Protein AF-A0A970GRN5-F1 (afdb_monomer_lite)

Sequence (126 aa):
MLRKGIKEYIEKIQNPRFKSLFNNYLAYNENSIIKNFLDLKTDNLNGNLDYIDENLVSEINRAFSNTHPLKISVEEIVAELNGTYPVTELDLLAQDIKERVMEIIERKIREMEKINYNDIIINLVN

Secondary structure (DSSP, 8-state):
-HHHHHHHHHHHHTSHHHHHHHHHHHHH-TT-THHHHHT--GGGHHHHGGG--HHHHHHHHHHHHT-EEEEEEHHHHHHH------GGGHHHHHHHHHHHHHHHHHHHHTTSTT--GGGEEEEEE-

Structure (mmCIF, N/CA/C/O backbone):
data_AF-A0A970GRN5-F1
#
_entry.id   AF-A0A970GRN5-F1
#
loop_
_atom_site.group_PDB
_atom_site.id
_atom_site.type_symbol
_atom_site.label_atom_id
_atom_site.label_alt_id
_atom_site.label_comp_id
_atom_site.label_asym_id
_atom_site.label_entity_id
_atom_site.label_seq_id
_atom_site.pdbx_PDB_ins_code
_atom_site.Cartn_x
_atom_site.Cartn_y
_atom_site.Cartn_z
_atom_site.occupancy
_atom_site.B_iso_or_equiv
_atom_site.auth_seq_id
_atom_site.auth_comp_id
_atom_site.auth_asym_id
_atom_site.auth_atom_id
_atom_site.pdbx_PDB_model_num
ATOM 1 N N . MET A 1 1 ? -18.205 -12.603 25.471 1.00 62.44 1 MET A N 1
ATOM 2 C CA . MET A 1 1 ? -18.438 -12.583 24.008 1.00 62.44 1 MET A CA 1
ATOM 3 C C . MET A 1 1 ? -17.947 -11.289 23.366 1.00 62.44 1 MET A C 1
ATOM 5 O O . MET A 1 1 ? -17.112 -11.387 22.481 1.00 62.44 1 MET A O 1
ATOM 9 N N . LEU A 1 2 ? -18.334 -10.105 23.861 1.00 67.50 2 LEU A N 1
ATOM 10 C CA . LEU A 1 2 ? -17.906 -8.808 23.300 1.00 67.50 2 LEU A CA 1
ATOM 11 C C . LEU A 1 2 ? -16.374 -8.632 23.204 1.00 67.50 2 LEU A C 1
ATOM 13 O O . LEU A 1 2 ? -15.849 -8.307 22.149 1.00 67.50 2 LEU A O 1
ATOM 17 N N . ARG A 1 3 ? -15.640 -8.939 24.284 1.00 70.44 3 ARG A N 1
ATOM 18 C CA . ARG A 1 3 ? -14.169 -8.796 24.339 1.00 70.44 3 ARG A CA 1
ATOM 19 C C . ARG A 1 3 ? -13.426 -9.674 23.334 1.00 70.44 3 ARG A C 1
ATOM 21 O O . ARG A 1 3 ? -12.428 -9.248 22.771 1.00 70.44 3 ARG A O 1
ATOM 28 N N . LYS A 1 4 ? -13.923 -10.894 23.114 1.00 75.38 4 LYS A N 1
ATOM 29 C CA . LYS A 1 4 ? -13.361 -11.816 22.123 1.00 75.38 4 LYS A CA 1
ATOM 30 C C . LYS A 1 4 ? -13.555 -11.255 20.709 1.00 75.38 4 LYS A C 1
ATOM 32 O O . LYS A 1 4 ? -12.607 -11.248 19.943 1.00 75.38 4 LYS A O 1
ATOM 37 N N . GLY A 1 5 ? -14.735 -10.699 20.421 1.00 74.25 5 GLY A N 1
ATOM 38 C CA . GLY A 1 5 ? -15.009 -10.032 19.145 1.00 74.25 5 GLY A CA 1
ATOM 39 C C . GLY A 1 5 ? -14.154 -8.781 18.916 1.00 74.25 5 GLY A C 1
ATOM 40 O O . GLY A 1 5 ? -13.623 -8.607 17.827 1.00 74.25 5 GLY A O 1
ATOM 41 N N . ILE A 1 6 ? -13.954 -7.949 19.945 1.00 76.12 6 ILE A N 1
ATOM 42 C CA . ILE A 1 6 ? -13.068 -6.773 19.858 1.00 76.12 6 ILE A CA 1
ATOM 43 C C . ILE A 1 6 ? -11.624 -7.209 19.599 1.00 76.12 6 ILE A C 1
ATOM 45 O O . ILE A 1 6 ? -10.974 -6.663 18.714 1.00 76.12 6 ILE A O 1
ATOM 49 N N . LYS A 1 7 ? -11.137 -8.233 20.313 1.00 77.75 7 LYS A N 1
ATOM 50 C CA . LYS A 1 7 ? -9.805 -8.802 20.078 1.00 77.75 7 LYS A CA 1
ATOM 51 C C . LYS A 1 7 ? -9.635 -9.257 18.627 1.00 77.75 7 LYS A C 1
ATOM 53 O O . LYS A 1 7 ? -8.710 -8.814 17.958 1.00 77.75 7 LYS A O 1
ATOM 58 N N . GLU A 1 8 ? -10.559 -10.082 18.139 1.00 78.56 8 GLU A N 1
ATOM 59 C CA . GLU A 1 8 ? -10.538 -10.594 16.763 1.00 78.56 8 GLU A CA 1
ATOM 60 C C . GLU A 1 8 ? -10.597 -9.467 15.720 1.00 78.56 8 GLU A C 1
ATOM 62 O O . GLU A 1 8 ? -9.968 -9.561 14.668 1.00 78.56 8 GLU A O 1
ATOM 67 N N . TYR A 1 9 ? -11.339 -8.393 15.996 1.00 78.75 9 TYR A N 1
ATOM 68 C CA . TYR A 1 9 ? -11.407 -7.225 15.123 1.00 78.75 9 TYR A CA 1
ATOM 69 C C . TYR A 1 9 ? -10.066 -6.486 15.044 1.00 78.75 9 TYR A C 1
ATOM 71 O O . TYR A 1 9 ? -9.580 -6.229 13.944 1.00 78.75 9 TYR A O 1
ATOM 79 N N . ILE A 1 10 ? -9.431 -6.208 16.188 1.00 79.12 10 ILE A N 1
ATOM 80 C CA . ILE A 1 10 ? -8.117 -5.548 16.234 1.00 79.12 10 ILE A CA 1
ATOM 81 C C . ILE A 1 10 ? -7.071 -6.390 15.505 1.00 79.12 10 ILE A C 1
ATOM 83 O O . ILE A 1 10 ? -6.356 -5.867 14.656 1.00 79.12 10 ILE A O 1
ATOM 87 N N . GLU A 1 11 ? -7.025 -7.698 15.767 1.00 80.88 11 GLU A N 1
ATOM 88 C CA . GLU A 1 11 ? -6.081 -8.614 15.112 1.00 80.88 11 GLU A CA 1
ATOM 89 C C . GLU A 1 11 ? -6.279 -8.658 13.591 1.00 80.88 11 GLU A C 1
ATOM 91 O O . GLU A 1 11 ? -5.309 -8.702 12.832 1.00 80.88 11 GLU A O 1
ATOM 96 N N . LYS A 1 12 ? -7.532 -8.595 13.120 1.00 82.12 12 LYS A N 1
ATOM 97 C CA . LYS A 1 12 ? -7.835 -8.505 11.687 1.00 82.12 12 LYS A CA 1
ATOM 98 C C . LYS A 1 12 ? -7.358 -7.194 11.075 1.00 82.12 12 LYS A C 1
ATOM 100 O O . LYS A 1 12 ? -6.837 -7.226 9.966 1.00 82.12 12 LYS A O 1
ATOM 105 N N . ILE A 1 13 ? -7.515 -6.067 11.768 1.00 77.12 13 ILE A N 1
ATOM 106 C CA . ILE A 1 13 ? -7.113 -4.747 11.258 1.00 77.12 13 ILE A CA 1
ATOM 107 C C . ILE A 1 13 ? -5.599 -4.540 11.323 1.00 77.12 13 ILE A C 1
ATOM 109 O O . ILE A 1 13 ? -5.023 -3.943 10.420 1.00 77.12 13 ILE A O 1
ATOM 113 N N . GLN A 1 14 ? -4.927 -5.068 12.341 1.00 78.06 14 GLN A N 1
ATOM 114 C CA . GLN A 1 14 ? -3.467 -5.016 12.453 1.00 78.06 14 GLN A CA 1
ATOM 115 C C . GLN A 1 14 ? -2.752 -6.013 11.520 1.00 78.06 14 GLN A C 1
ATOM 117 O O . GLN A 1 14 ? -1.521 -6.055 11.480 1.00 78.06 14 GLN A O 1
ATOM 122 N N . ASN A 1 15 ? -3.496 -6.815 10.748 1.00 80.88 15 ASN A N 1
ATOM 123 C CA . ASN A 1 15 ? -2.926 -7.724 9.760 1.00 80.88 15 ASN A CA 1
ATOM 124 C C . ASN A 1 15 ? -2.052 -6.960 8.737 1.00 80.88 15 ASN A C 1
ATOM 126 O O . ASN A 1 15 ? -2.428 -5.858 8.321 1.00 80.88 15 ASN A O 1
ATOM 130 N N . PRO A 1 16 ? -0.935 -7.552 8.260 1.00 74.31 16 PRO A N 1
ATOM 131 C CA . PRO A 1 16 ? -0.044 -6.930 7.276 1.00 74.31 16 PRO A CA 1
ATOM 132 C C . PRO A 1 16 ? -0.746 -6.290 6.070 1.00 74.31 16 PRO A C 1
ATOM 134 O O . PRO A 1 16 ? -0.334 -5.221 5.624 1.00 74.31 16 PRO A O 1
ATOM 137 N N . ARG A 1 17 ? -1.835 -6.899 5.579 1.00 71.19 17 ARG A N 1
ATOM 138 C CA . ARG A 1 17 ? -2.607 -6.398 4.433 1.00 71.19 17 ARG A CA 1
ATOM 139 C C . ARG A 1 17 ? -3.263 -5.039 4.683 1.00 71.19 17 ARG A C 1
ATOM 141 O O . ARG A 1 17 ? -3.350 -4.235 3.766 1.00 71.19 17 ARG A O 1
ATOM 148 N N . PHE A 1 18 ? -3.773 -4.802 5.887 1.00 76.00 18 PHE A N 1
ATOM 149 C CA . PHE A 1 18 ? -4.414 -3.533 6.236 1.00 76.00 18 PHE A CA 1
ATOM 150 C C . PHE A 1 18 ? -3.396 -2.533 6.788 1.00 76.00 18 PHE A C 1
ATOM 152 O O . PHE A 1 18 ? -3.551 -1.330 6.600 1.00 76.00 18 PHE A O 1
ATOM 159 N N . LYS A 1 19 ? -2.306 -3.024 7.391 1.00 77.19 19 LYS A N 1
ATOM 160 C CA . LYS A 1 19 ? -1.207 -2.190 7.883 1.00 77.19 19 LYS A CA 1
ATOM 161 C C . LYS A 1 19 ? -0.595 -1.314 6.783 1.00 77.19 19 LYS A C 1
ATOM 163 O O . LYS A 1 19 ? -0.274 -0.163 7.054 1.00 77.19 19 LYS A O 1
ATOM 168 N N . SER A 1 20 ? -0.485 -1.810 5.547 1.00 73.00 20 SER A N 1
ATOM 169 C CA . SER A 1 20 ? -0.011 -1.000 4.413 1.00 73.00 20 SER A CA 1
ATOM 170 C C . SER A 1 20 ? -0.943 0.173 4.082 1.00 73.00 20 SER A C 1
ATOM 172 O O . SER A 1 20 ? -0.458 1.274 3.836 1.00 73.00 20 SER A O 1
ATOM 174 N N . LEU A 1 21 ? -2.266 -0.025 4.151 1.00 76.00 21 LEU A N 1
ATOM 175 C CA . LEU A 1 21 ? -3.257 1.039 3.944 1.00 76.00 21 LEU A CA 1
ATOM 176 C C . LEU A 1 21 ? -3.114 2.135 5.005 1.00 76.00 21 LEU A C 1
ATOM 178 O O . LEU A 1 21 ? -3.085 3.319 4.674 1.00 76.00 21 LEU A O 1
ATOM 182 N N . PHE A 1 22 ? -2.952 1.747 6.273 1.00 81.75 22 PHE A N 1
ATOM 183 C CA . PHE A 1 22 ? -2.746 2.721 7.341 1.00 81.75 22 PHE A CA 1
ATOM 184 C C . PHE A 1 22 ? -1.398 3.428 7.245 1.00 81.75 22 PHE A C 1
ATOM 186 O O . PHE A 1 22 ? -1.348 4.626 7.481 1.00 81.75 22 PHE A O 1
ATOM 193 N N . ASN A 1 23 ? -0.321 2.742 6.859 1.00 78.75 23 ASN A N 1
ATOM 194 C CA . ASN A 1 23 ? 0.979 3.387 6.655 1.00 78.75 23 ASN A CA 1
ATOM 195 C C . ASN A 1 23 ? 0.902 4.486 5.584 1.00 78.75 23 ASN A C 1
ATOM 197 O O . ASN A 1 23 ? 1.448 5.568 5.785 1.00 78.75 23 ASN A O 1
ATOM 201 N N . ASN A 1 24 ? 0.179 4.237 4.487 1.00 74.81 24 ASN A N 1
ATOM 202 C CA . ASN A 1 24 ? -0.045 5.242 3.448 1.00 74.81 24 ASN A CA 1
ATOM 203 C C . ASN A 1 24 ? -0.883 6.417 3.969 1.00 74.81 24 ASN A C 1
ATOM 205 O O . ASN A 1 24 ? -0.516 7.567 3.755 1.00 74.81 24 ASN A O 1
ATOM 209 N N . TYR A 1 25 ? -1.960 6.152 4.713 1.00 79.19 25 TYR A N 1
ATOM 210 C CA . TYR A 1 25 ? -2.751 7.210 5.350 1.00 79.19 25 TYR A CA 1
ATOM 211 C C . TYR A 1 25 ? -1.916 8.051 6.337 1.00 79.19 25 TYR A C 1
ATOM 213 O O . TYR A 1 25 ? -2.003 9.281 6.335 1.00 79.19 25 TYR A O 1
ATOM 221 N N . LEU A 1 26 ? -1.071 7.405 7.147 1.00 83.00 26 LEU A N 1
ATOM 222 C CA . LEU A 1 26 ? -0.200 8.044 8.138 1.00 83.00 26 LEU A CA 1
ATOM 223 C C . LEU A 1 26 ? 0.903 8.901 7.508 1.00 83.00 26 LEU A C 1
ATOM 225 O O . LEU A 1 26 ? 1.305 9.881 8.128 1.00 83.00 26 LEU A O 1
ATOM 229 N N . ALA A 1 27 ? 1.346 8.594 6.283 1.00 81.00 27 ALA A N 1
ATOM 230 C CA . ALA A 1 27 ? 2.316 9.418 5.553 1.00 81.00 27 ALA A CA 1
ATOM 231 C C . ALA A 1 27 ? 1.806 10.848 5.286 1.00 81.00 27 ALA A C 1
ATOM 233 O O . ALA A 1 27 ? 2.604 11.769 5.143 1.00 81.00 27 ALA A O 1
ATOM 234 N N . TYR A 1 28 ? 0.484 11.040 5.262 1.00 77.62 28 TYR A N 1
ATOM 235 C CA . TYR A 1 28 ? -0.162 12.348 5.112 1.00 77.62 28 TYR A CA 1
ATOM 236 C C . TYR A 1 28 ? -0.830 12.841 6.408 1.00 77.62 28 TYR A C 1
ATOM 238 O O . TYR A 1 28 ? -1.296 13.977 6.466 1.00 77.62 28 TYR A O 1
ATOM 246 N N . ASN A 1 29 ? -0.883 12.001 7.450 1.00 79.62 29 ASN A N 1
ATOM 247 C CA . ASN A 1 29 ? -1.579 12.252 8.715 1.00 79.62 29 ASN A CA 1
ATOM 248 C C . ASN A 1 29 ? -0.724 11.787 9.910 1.00 79.62 29 ASN A C 1
ATOM 250 O O . ASN A 1 29 ? -1.122 10.917 10.685 1.00 79.62 29 ASN A O 1
ATOM 254 N N . GLU A 1 30 ? 0.469 12.366 10.068 1.00 80.50 30 GLU A N 1
ATOM 255 C CA . GLU A 1 30 ? 1.494 11.893 11.018 1.00 80.50 30 GLU A CA 1
ATOM 256 C C . GLU A 1 30 ? 1.050 11.879 12.496 1.00 80.50 30 GLU A C 1
ATOM 258 O O . GLU A 1 30 ? 1.550 11.074 13.286 1.00 80.50 30 GLU A O 1
ATOM 263 N N . ASN A 1 31 ? 0.090 12.738 12.862 1.00 82.69 31 ASN A N 1
ATOM 264 C CA . ASN A 1 31 ? -0.453 12.881 14.222 1.00 82.69 31 ASN A CA 1
ATOM 265 C C . ASN A 1 31 ? -1.740 12.067 14.467 1.00 82.69 31 ASN A C 1
ATOM 267 O O . ASN A 1 31 ? -2.438 12.296 15.454 1.00 82.69 31 ASN A O 1
ATOM 271 N N . SER A 1 32 ? -2.081 11.151 13.562 1.00 83.81 32 SER A N 1
ATOM 272 C CA . SER A 1 32 ? -3.284 10.321 13.653 1.00 83.81 32 SER A CA 1
ATOM 273 C C . SER A 1 32 ? -3.298 9.419 14.892 1.00 83.81 32 SER A C 1
ATOM 275 O O . SER A 1 32 ? -2.288 8.796 15.242 1.00 83.81 32 SER A O 1
ATOM 277 N N . ILE A 1 33 ? -4.478 9.247 15.499 1.00 83.12 33 ILE A N 1
ATOM 278 C CA . ILE A 1 33 ? -4.671 8.313 16.621 1.00 83.12 33 ILE A CA 1
ATOM 279 C C . ILE A 1 33 ? -4.575 6.842 16.185 1.00 83.12 33 ILE A C 1
ATOM 281 O O . ILE A 1 33 ? -4.330 5.969 17.022 1.00 83.12 33 ILE A O 1
ATOM 285 N N . ILE A 1 34 ? -4.659 6.560 14.876 1.00 84.06 34 ILE A N 1
ATOM 286 C CA . ILE A 1 34 ? -4.442 5.221 14.306 1.00 84.06 34 ILE A CA 1
ATOM 287 C C . ILE A 1 34 ? -3.045 4.695 14.644 1.00 84.06 34 ILE A C 1
ATOM 289 O O . ILE A 1 34 ? -2.884 3.493 14.843 1.00 84.06 34 ILE A O 1
ATOM 293 N N . LYS A 1 35 ? -2.037 5.567 14.767 1.00 83.19 35 LYS A N 1
ATOM 294 C CA . LYS A 1 35 ? -0.668 5.154 15.105 1.00 83.19 35 LYS A CA 1
ATOM 295 C C . LYS A 1 35 ? -0.625 4.396 16.433 1.00 83.19 35 LYS A C 1
ATOM 297 O O . LYS A 1 35 ? -0.102 3.289 16.499 1.00 83.19 35 LYS A O 1
ATOM 302 N N . ASN A 1 36 ? -1.288 4.945 17.449 1.00 79.38 36 ASN A N 1
ATOM 303 C CA . ASN A 1 36 ? -1.398 4.315 18.763 1.00 79.38 36 ASN A CA 1
ATOM 304 C C . ASN A 1 36 ? -2.165 2.990 18.677 1.00 79.38 36 ASN A C 1
ATOM 306 O O . ASN A 1 36 ? -1.801 2.025 19.341 1.00 79.38 36 ASN A O 1
ATOM 310 N N . PHE A 1 37 ? -3.194 2.928 17.827 1.00 79.94 37 PHE A N 1
ATOM 311 C CA . PHE A 1 37 ? -3.976 1.716 17.605 1.00 79.94 37 PHE A CA 1
ATOM 312 C C . PHE A 1 37 ? -3.188 0.594 16.913 1.00 79.94 37 PHE A C 1
ATOM 314 O O . PHE A 1 37 ? -3.349 -0.572 17.271 1.00 79.94 37 PHE A O 1
ATOM 321 N N . LEU A 1 38 ? -2.318 0.906 15.949 1.00 78.75 38 LEU A N 1
ATOM 322 C CA . LEU A 1 38 ? -1.484 -0.097 15.273 1.00 78.75 38 LEU A CA 1
ATOM 323 C C . LEU A 1 38 ? -0.428 -0.720 16.195 1.00 78.75 38 LEU A C 1
ATOM 325 O O . LEU A 1 38 ? -0.007 -1.849 15.946 1.00 78.75 38 LEU A O 1
ATOM 329 N N . ASP A 1 39 ? -0.042 -0.008 17.252 1.00 77.06 39 ASP A N 1
ATOM 330 C CA . ASP A 1 39 ? 0.931 -0.460 18.251 1.00 77.06 39 ASP A CA 1
ATOM 331 C C . ASP A 1 39 ? 0.276 -1.154 19.464 1.00 77.06 39 ASP A C 1
ATOM 333 O O . ASP A 1 39 ? 0.970 -1.678 20.345 1.00 77.06 39 ASP A O 1
ATOM 337 N N . LEU A 1 40 ? -1.063 -1.205 19.523 1.00 75.56 40 LEU A N 1
ATOM 338 C CA . LEU A 1 40 ? -1.793 -1.867 20.603 1.00 75.56 40 LEU A CA 1
ATOM 339 C C . LEU A 1 40 ? -1.501 -3.368 20.639 1.00 75.56 40 LEU A C 1
ATOM 341 O O . LEU A 1 40 ? -1.811 -4.107 19.706 1.00 75.56 40 LEU A O 1
ATOM 345 N N . LYS A 1 41 ? -1.013 -3.846 21.787 1.00 71.38 41 LYS A N 1
ATOM 346 C CA . LYS A 1 41 ? -0.924 -5.280 22.078 1.00 71.38 41 LYS A CA 1
ATOM 347 C C . LYS A 1 41 ? -2.276 -5.803 22.557 1.00 71.38 41 LYS A C 1
ATOM 349 O O . LYS A 1 41 ? -2.786 -5.389 23.603 1.00 71.38 41 LYS A O 1
ATOM 354 N N . THR A 1 42 ? -2.832 -6.755 21.813 1.00 69.50 42 THR A N 1
ATOM 355 C CA . THR A 1 42 ? -4.128 -7.397 22.100 1.00 69.50 42 THR A CA 1
ATOM 356 C C . THR A 1 42 ? -4.098 -8.292 23.343 1.00 69.50 42 THR A C 1
ATOM 358 O O . THR A 1 42 ? -5.147 -8.672 23.867 1.00 69.50 42 THR A O 1
ATOM 361 N N . ASP A 1 43 ? -2.909 -8.589 23.866 1.00 69.06 43 ASP A N 1
ATOM 362 C CA . ASP A 1 43 ? -2.700 -9.367 25.091 1.00 69.06 43 ASP A CA 1
ATOM 363 C C . ASP A 1 43 ? -3.135 -8.610 26.355 1.00 69.06 43 ASP A C 1
ATOM 365 O O . ASP A 1 43 ? -3.475 -9.238 27.356 1.00 69.06 43 ASP A O 1
ATOM 369 N N . ASN A 1 44 ? -3.187 -7.270 26.301 1.00 64.56 44 ASN A N 1
ATOM 370 C CA . ASN A 1 44 ? -3.508 -6.410 27.444 1.00 64.56 44 ASN A CA 1
ATOM 371 C C . ASN A 1 44 ? -4.734 -5.506 27.195 1.00 64.56 44 ASN A C 1
ATOM 373 O O . ASN A 1 44 ? -4.774 -4.340 27.581 1.00 64.56 44 ASN A O 1
ATOM 377 N N . LEU A 1 45 ? -5.763 -6.067 26.550 1.00 64.19 45 LEU A N 1
ATOM 378 C CA . LEU A 1 45 ? -7.018 -5.385 26.192 1.00 64.19 45 LEU A CA 1
ATOM 379 C C . LEU A 1 45 ? -7.702 -4.638 27.348 1.00 64.19 45 LEU A C 1
ATOM 381 O O . LEU A 1 45 ? -8.345 -3.624 27.106 1.00 64.19 45 LEU A O 1
ATOM 385 N N . ASN A 1 46 ? -7.573 -5.107 28.594 1.00 59.72 46 ASN A N 1
ATOM 386 C CA . ASN A 1 46 ? -8.266 -4.506 29.741 1.00 59.72 46 ASN A CA 1
ATOM 387 C C . ASN A 1 46 ? -7.809 -3.071 30.061 1.00 59.72 46 ASN A C 1
ATOM 389 O O . ASN A 1 46 ? -8.612 -2.324 30.602 1.00 59.72 46 ASN A O 1
ATOM 393 N N . GLY A 1 47 ? -6.568 -2.689 29.737 1.00 58.19 47 GLY A N 1
ATOM 394 C CA . GLY A 1 47 ? -6.094 -1.300 29.865 1.00 58.19 47 GLY A CA 1
ATOM 395 C C . GLY A 1 47 ? -6.193 -0.496 28.566 1.00 58.19 47 GLY A C 1
ATOM 396 O O . GLY A 1 47 ? -5.926 0.698 28.564 1.00 58.19 47 GLY A O 1
ATOM 397 N N . ASN A 1 48 ? -6.556 -1.163 27.465 1.00 59.25 48 ASN A N 1
ATOM 398 C CA . ASN A 1 48 ? -6.491 -0.618 26.112 1.00 59.25 48 ASN A CA 1
ATOM 399 C C . ASN A 1 48 ? -7.873 -0.380 25.470 1.00 59.25 48 ASN A C 1
ATOM 401 O O . ASN A 1 48 ? -7.962 0.247 24.418 1.00 59.25 48 ASN A O 1
ATOM 405 N N . LEU A 1 49 ? -8.949 -0.889 26.079 1.00 61.69 49 LEU A N 1
ATOM 406 C CA . LEU A 1 49 ? -10.325 -0.707 25.601 1.00 61.69 49 LEU A CA 1
ATOM 407 C C . LEU A 1 49 ? -10.764 0.762 25.614 1.00 61.69 49 LEU A C 1
ATOM 409 O O . LEU A 1 49 ? -11.543 1.149 24.751 1.00 61.69 49 LEU A O 1
ATOM 413 N N . ASP A 1 50 ? -10.214 1.570 26.521 1.00 63.91 50 ASP A N 1
ATOM 414 C CA . ASP A 1 50 ? -10.516 3.002 26.627 1.00 63.91 50 ASP A CA 1
ATOM 415 C C . ASP A 1 50 ? -10.014 3.810 25.415 1.00 63.91 50 ASP A C 1
ATOM 417 O O . ASP A 1 50 ? -10.477 4.923 25.186 1.00 63.91 50 ASP A O 1
ATOM 421 N N . TYR A 1 51 ? -9.105 3.247 24.607 1.00 63.59 51 TYR A N 1
ATOM 422 C CA . TYR A 1 51 ? -8.623 3.868 23.366 1.00 63.59 51 TYR A CA 1
ATOM 423 C C . TYR A 1 51 ? -9.498 3.547 22.149 1.00 63.59 51 TYR A C 1
ATOM 425 O O . TYR A 1 51 ? -9.257 4.086 21.071 1.00 63.59 51 TYR A O 1
ATOM 433 N N . ILE A 1 52 ? -10.481 2.649 22.285 1.00 73.69 52 ILE A N 1
ATOM 434 C CA . ILE A 1 52 ? -11.405 2.297 21.204 1.00 73.69 52 ILE A CA 1
ATOM 435 C C . ILE A 1 52 ? -12.668 3.132 21.369 1.00 73.69 52 ILE A C 1
ATOM 437 O O . ILE A 1 52 ? -13.666 2.682 21.932 1.00 73.69 52 ILE A O 1
ATOM 441 N N . ASP A 1 53 ? -12.598 4.364 20.878 1.00 77.56 53 ASP A N 1
ATOM 442 C CA . ASP A 1 53 ? -13.694 5.323 20.892 1.00 77.56 53 ASP A CA 1
ATOM 443 C C . ASP A 1 53 ? -14.248 5.583 19.478 1.00 77.56 53 ASP A C 1
ATOM 445 O O . ASP A 1 53 ? -13.775 5.055 18.465 1.00 77.56 53 ASP A O 1
ATOM 449 N N . GLU A 1 54 ? -15.300 6.397 19.406 1.00 81.62 54 GLU A N 1
ATOM 450 C CA . GLU A 1 54 ? -15.927 6.779 18.140 1.00 81.62 54 GLU A CA 1
ATOM 451 C C . GLU A 1 54 ? -14.959 7.536 17.216 1.00 81.62 54 GLU A C 1
ATOM 453 O O . GLU A 1 54 ? -15.031 7.384 15.994 1.00 81.62 54 GLU A O 1
ATOM 458 N N . ASN A 1 55 ? -14.008 8.290 17.779 1.00 83.38 55 ASN A N 1
ATOM 459 C CA . ASN A 1 55 ? -13.013 9.026 17.003 1.00 83.38 55 ASN A CA 1
ATOM 460 C C . ASN A 1 55 ? -12.085 8.069 16.258 1.00 83.38 55 ASN A C 1
ATOM 462 O O . ASN A 1 55 ? -11.870 8.238 15.057 1.00 83.38 55 ASN A O 1
ATOM 466 N N . LEU A 1 56 ? -11.592 7.030 16.936 1.00 84.19 56 LEU A N 1
ATOM 467 C CA . LEU A 1 56 ? -10.744 6.013 16.327 1.00 84.19 56 LEU A CA 1
ATOM 468 C C . LEU A 1 56 ? -11.480 5.271 15.214 1.00 84.19 56 LEU A C 1
ATOM 470 O O . LEU A 1 56 ? -10.935 5.087 14.127 1.00 84.19 56 LEU A O 1
ATOM 474 N N . VAL A 1 57 ? -12.726 4.862 15.462 1.00 82.25 57 VAL A N 1
ATOM 475 C CA . VAL A 1 57 ? -13.540 4.171 14.452 1.00 82.25 57 VAL A CA 1
ATOM 476 C C . VAL A 1 57 ? -13.788 5.075 13.242 1.00 82.25 57 VAL A C 1
ATOM 478 O O . VAL A 1 57 ? -13.663 4.629 12.100 1.00 82.25 57 VAL A O 1
ATOM 481 N N . SER A 1 58 ? -14.091 6.353 13.474 1.00 83.19 58 SER A N 1
ATOM 482 C CA . SER A 1 58 ? -14.272 7.353 12.420 1.00 83.19 58 SER A CA 1
ATOM 483 C C . SER A 1 58 ? -13.003 7.538 11.590 1.00 83.19 58 SER A C 1
ATOM 485 O O . SER A 1 58 ? -13.064 7.572 10.360 1.00 83.19 58 SER A O 1
ATOM 487 N N . GLU A 1 59 ? -11.836 7.588 12.231 1.00 84.06 59 GLU A N 1
ATOM 488 C CA . GLU A 1 59 ? -10.573 7.751 11.523 1.00 84.06 59 GLU A CA 1
ATOM 489 C C . GLU A 1 59 ? -10.165 6.493 10.747 1.00 84.06 59 GLU A C 1
ATOM 491 O O . GLU A 1 59 ? -9.731 6.604 9.603 1.00 84.06 59 GLU A O 1
ATOM 496 N N . ILE A 1 60 ? -10.395 5.296 11.296 1.00 84.88 60 ILE A N 1
ATOM 497 C CA . ILE A 1 60 ? -10.226 4.030 10.566 1.00 84.88 60 ILE A CA 1
ATOM 498 C C . ILE A 1 60 ? -11.096 4.026 9.302 1.00 84.88 60 ILE A C 1
ATOM 500 O O . ILE A 1 60 ? -10.621 3.685 8.219 1.00 84.88 60 ILE A O 1
ATOM 504 N N . ASN A 1 61 ? -12.355 4.457 9.412 1.00 81.19 61 ASN A N 1
ATOM 505 C CA . ASN A 1 61 ? -13.249 4.557 8.261 1.00 81.19 61 ASN A CA 1
ATOM 506 C C . ASN A 1 61 ? -12.762 5.590 7.239 1.00 81.19 61 ASN A C 1
ATOM 508 O O . ASN A 1 61 ? -12.870 5.335 6.041 1.00 81.19 61 ASN A O 1
ATOM 512 N N . ARG A 1 62 ? -12.194 6.723 7.671 1.00 79.56 62 ARG A N 1
ATOM 513 C CA . ARG A 1 62 ? -11.564 7.697 6.762 1.00 79.56 62 ARG A CA 1
ATOM 514 C C . ARG A 1 62 ? -10.338 7.115 6.073 1.00 79.56 62 ARG A C 1
ATOM 516 O O . ARG A 1 62 ? -10.222 7.267 4.867 1.00 79.56 62 ARG A O 1
ATOM 523 N N . ALA A 1 63 ? -9.477 6.398 6.791 1.00 78.25 63 ALA A N 1
ATOM 524 C CA . ALA A 1 63 ? -8.324 5.725 6.201 1.00 78.25 63 ALA A CA 1
ATOM 525 C C . ALA A 1 63 ? -8.748 4.694 5.140 1.00 78.25 63 ALA A C 1
ATOM 527 O O . ALA A 1 63 ? -8.129 4.602 4.085 1.00 78.25 63 ALA A O 1
ATOM 528 N N . PHE A 1 64 ? -9.848 3.968 5.361 1.00 76.44 64 PHE A N 1
ATOM 529 C CA . PHE A 1 64 ? -10.400 3.072 4.342 1.00 76.44 64 PHE A CA 1
ATOM 530 C C . PHE A 1 64 ? -11.125 3.794 3.204 1.00 76.44 64 PHE A C 1
ATOM 532 O O . PHE A 1 64 ? -11.057 3.337 2.071 1.00 76.44 64 PHE A O 1
ATOM 539 N N . SER A 1 65 ? -11.799 4.911 3.476 1.00 70.38 65 SER A N 1
ATOM 540 C CA . SER A 1 65 ? -12.549 5.662 2.457 1.00 70.38 65 SER A CA 1
ATOM 541 C C . SER A 1 65 ? -11.642 6.504 1.559 1.00 70.38 65 SER A C 1
ATOM 543 O O . SER A 1 65 ? -11.956 6.694 0.391 1.00 70.38 65 SER A O 1
ATOM 545 N N . ASN A 1 66 ? -10.506 6.964 2.087 1.00 63.66 66 ASN A N 1
ATOM 546 C CA . ASN A 1 66 ? -9.476 7.706 1.357 1.00 63.66 66 ASN A CA 1
ATOM 547 C C . ASN A 1 66 ? -8.521 6.776 0.597 1.00 63.66 66 ASN A C 1
ATOM 549 O O . ASN A 1 66 ? -7.459 7.209 0.161 1.00 63.66 66 ASN A O 1
ATOM 553 N N . THR A 1 67 ? -8.841 5.483 0.499 1.00 68.06 67 THR A N 1
ATOM 554 C CA . THR A 1 67 ? -8.019 4.530 -0.233 1.00 68.06 67 THR A CA 1
ATOM 555 C C . THR A 1 67 ? -8.870 3.747 -1.221 1.00 68.06 67 THR A C 1
ATOM 557 O O . THR A 1 67 ? -9.883 3.1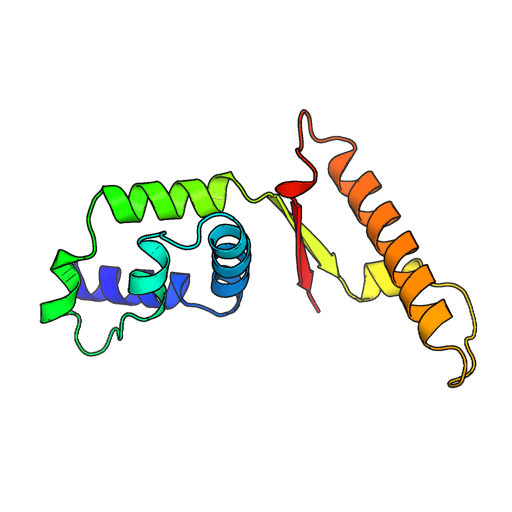38 -0.886 1.00 68.06 67 THR A O 1
ATOM 560 N N . HIS A 1 68 ? -8.437 3.750 -2.475 1.00 72.12 68 HIS A N 1
ATOM 561 C CA . HIS A 1 68 ? -8.973 2.945 -3.558 1.00 72.12 68 HIS A CA 1
ATOM 562 C C . HIS A 1 68 ? -7.983 1.810 -3.833 1.00 72.12 68 HIS A C 1
ATOM 564 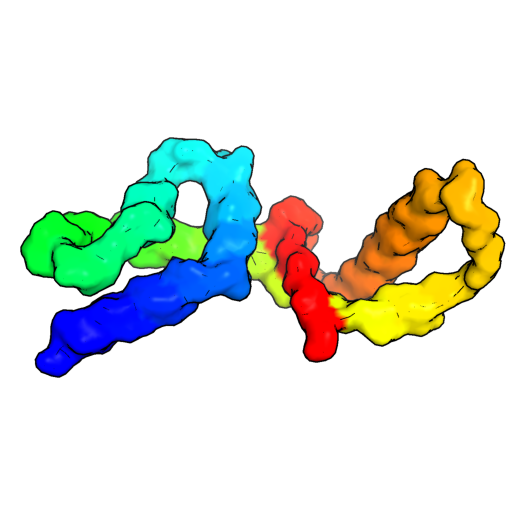O O . HIS A 1 68 ? -7.069 1.965 -4.649 1.00 72.12 68 HIS A O 1
ATOM 570 N N . PRO A 1 69 ? -8.100 0.670 -3.122 1.00 71.19 69 PRO A N 1
ATOM 571 C CA . PRO A 1 69 ? -7.185 -0.440 -3.311 1.00 71.19 69 PRO A CA 1
ATOM 572 C C . PRO A 1 69 ? -7.411 -1.085 -4.682 1.00 71.19 69 PRO A C 1
ATOM 574 O O . PRO A 1 69 ? -8.432 -1.736 -4.915 1.00 71.19 69 PRO A O 1
ATOM 577 N N . LEU A 1 70 ? -6.428 -0.963 -5.570 1.00 78.12 70 LEU A N 1
ATOM 578 C CA . LEU A 1 70 ? -6.390 -1.673 -6.843 1.00 78.12 70 LEU A CA 1
ATOM 579 C C . LEU A 1 70 ? -5.575 -2.948 -6.684 1.00 78.12 70 LEU A C 1
ATOM 581 O O . LEU A 1 70 ? -4.405 -2.921 -6.306 1.00 78.12 70 LEU A O 1
ATOM 585 N N . LYS A 1 71 ? -6.196 -4.087 -6.985 1.00 79.75 71 LYS A N 1
ATOM 586 C CA . LYS A 1 71 ? -5.478 -5.359 -7.060 1.00 79.75 71 LYS A CA 1
ATOM 587 C C . LYS A 1 71 ? -4.773 -5.451 -8.405 1.00 79.75 71 LYS A C 1
ATOM 589 O O . LYS A 1 71 ? -5.439 -5.389 -9.443 1.00 79.75 71 LYS A O 1
ATOM 594 N N . ILE A 1 72 ? -3.459 -5.619 -8.357 1.00 82.88 72 ILE A N 1
ATOM 595 C CA . ILE A 1 72 ? -2.614 -5.870 -9.524 1.00 82.88 72 ILE A CA 1
ATOM 596 C C . ILE A 1 72 ? -1.828 -7.140 -9.230 1.00 82.88 72 ILE A C 1
ATOM 598 O O . ILE A 1 72 ? -1.218 -7.241 -8.165 1.00 82.88 72 ILE A O 1
ATOM 602 N N . SER A 1 73 ? -1.894 -8.125 -10.120 1.00 85.38 73 SER A N 1
ATOM 603 C CA . SER A 1 73 ? -1.120 -9.354 -9.942 1.00 85.38 73 SER A CA 1
ATOM 604 C C . SER A 1 73 ? 0.255 -9.243 -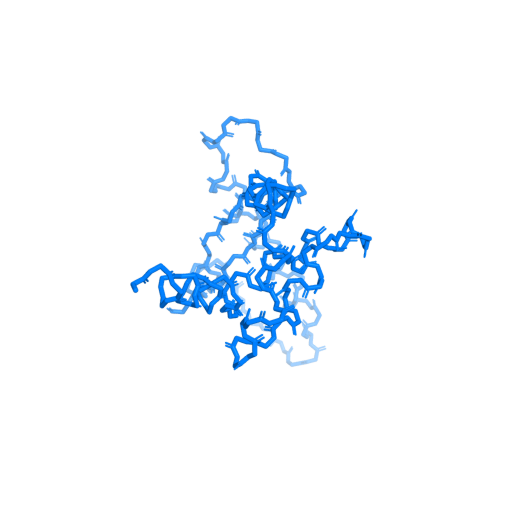10.594 1.00 85.38 73 SER A C 1
ATOM 606 O O . SER A 1 73 ? 0.465 -8.419 -11.488 1.00 85.38 73 SER A O 1
ATOM 608 N N . VAL A 1 74 ? 1.205 -10.066 -10.155 1.00 84.75 74 VAL A N 1
ATOM 609 C CA . VAL A 1 74 ? 2.530 -10.115 -10.791 1.00 84.75 74 VAL A CA 1
ATOM 610 C C . VAL A 1 74 ? 2.409 -10.572 -12.246 1.00 84.75 74 VAL A C 1
ATOM 612 O O . VAL A 1 74 ? 3.097 -10.040 -13.110 1.00 84.75 74 VAL A O 1
ATOM 615 N N . GLU A 1 75 ? 1.489 -11.486 -12.548 1.00 88.56 75 GLU A N 1
ATOM 616 C CA . GLU A 1 75 ? 1.217 -11.967 -13.906 1.00 88.56 75 GLU A CA 1
ATOM 617 C C . GLU A 1 75 ? 0.685 -10.854 -14.811 1.00 88.56 75 GLU A C 1
ATOM 619 O O . GLU A 1 75 ? 1.090 -10.782 -15.968 1.00 88.56 75 GLU A O 1
ATOM 624 N N . GLU A 1 76 ? -0.179 -9.968 -14.297 1.00 86.69 76 GLU A N 1
ATOM 625 C CA . GLU A 1 76 ? -0.649 -8.792 -15.043 1.00 86.69 76 GLU A CA 1
ATOM 626 C C . GLU A 1 76 ? 0.517 -7.867 -15.411 1.00 86.69 76 GLU A C 1
ATOM 628 O O . GLU A 1 76 ? 0.555 -7.346 -16.520 1.00 86.69 76 GLU A O 1
ATOM 633 N N . ILE A 1 77 ? 1.483 -7.685 -14.505 1.00 87.81 77 ILE A N 1
ATOM 634 C CA . ILE A 1 77 ? 2.673 -6.862 -14.763 1.00 87.81 77 ILE A CA 1
ATOM 635 C C . ILE A 1 77 ? 3.581 -7.556 -15.783 1.00 87.81 77 ILE A C 1
ATOM 637 O O . ILE A 1 77 ? 3.997 -6.940 -16.759 1.00 87.81 77 ILE A O 1
ATOM 641 N N . VAL A 1 78 ? 3.868 -8.846 -15.585 1.00 87.75 78 VAL A N 1
ATOM 642 C CA . VAL A 1 78 ? 4.749 -9.631 -16.465 1.00 87.75 78 VAL A CA 1
ATOM 643 C C . VAL A 1 78 ? 4.183 -9.742 -17.879 1.00 87.75 78 VAL A C 1
ATOM 645 O O . VAL A 1 78 ? 4.953 -9.688 -18.830 1.00 87.75 78 VAL A O 1
ATOM 648 N N . ALA A 1 79 ? 2.862 -9.851 -18.040 1.00 88.12 79 ALA A N 1
ATOM 649 C CA . ALA A 1 79 ? 2.220 -9.911 -19.354 1.00 88.12 79 ALA A CA 1
ATOM 650 C C . ALA A 1 79 ? 2.411 -8.630 -20.187 1.00 88.12 79 ALA A C 1
ATOM 652 O O . ALA A 1 79 ? 2.378 -8.691 -21.415 1.00 88.12 79 ALA A O 1
ATOM 653 N N . GLU A 1 80 ? 2.612 -7.484 -19.533 1.00 86.31 80 GLU A N 1
ATOM 654 C CA . GLU A 1 80 ? 2.848 -6.191 -20.188 1.00 86.31 80 GLU A CA 1
ATOM 655 C C . GLU A 1 80 ? 4.345 -5.906 -20.405 1.00 86.31 80 GLU A C 1
ATOM 657 O O . GLU A 1 80 ? 4.707 -5.043 -21.206 1.00 86.31 80 GLU A O 1
ATOM 662 N N . LEU A 1 81 ? 5.234 -6.638 -19.724 1.00 86.25 81 LEU A N 1
ATOM 663 C CA . LEU A 1 81 ? 6.679 -6.514 -19.895 1.00 86.25 81 LEU A CA 1
ATOM 664 C C . LEU A 1 81 ? 7.145 -7.317 -21.111 1.00 86.25 81 LEU A C 1
ATOM 666 O O . LEU A 1 81 ? 7.120 -8.545 -21.119 1.00 86.25 81 LEU A O 1
ATOM 670 N N . ASN A 1 82 ? 7.649 -6.616 -22.124 1.00 80.06 82 ASN A N 1
ATOM 671 C CA . ASN A 1 82 ? 8.236 -7.223 -23.313 1.00 80.06 82 ASN A CA 1
ATOM 672 C C . ASN A 1 82 ? 9.654 -6.696 -23.515 1.00 80.06 82 ASN A C 1
ATOM 674 O O . ASN A 1 82 ? 9.847 -5.551 -23.910 1.00 80.06 82 ASN A O 1
ATOM 678 N N . GLY A 1 83 ? 10.656 -7.541 -23.278 1.00 83.25 83 GLY A N 1
ATOM 679 C CA . GLY A 1 83 ? 12.043 -7.141 -23.466 1.00 83.25 83 GLY A CA 1
ATOM 680 C C . GLY A 1 83 ? 13.043 -8.102 -22.847 1.00 83.25 83 GLY A C 1
ATOM 681 O O . GLY A 1 83 ? 12.698 -9.071 -22.174 1.00 83.25 83 GLY A O 1
ATOM 682 N N . THR A 1 84 ? 14.319 -7.834 -23.093 1.00 85.12 84 THR A N 1
ATOM 683 C CA . THR A 1 84 ? 15.432 -8.462 -22.383 1.00 85.12 84 THR A CA 1
ATOM 684 C C . THR A 1 84 ? 16.332 -7.347 -21.895 1.00 85.12 84 THR A C 1
ATOM 686 O O . THR A 1 84 ? 16.739 -6.502 -22.687 1.00 85.12 84 THR A O 1
ATOM 689 N N . TYR A 1 85 ? 16.639 -7.358 -20.604 1.00 86.81 85 TYR A N 1
ATOM 690 C CA . TYR A 1 85 ? 17.437 -6.321 -19.964 1.00 86.81 85 TYR A CA 1
ATOM 691 C C . TYR A 1 85 ? 18.722 -6.967 -19.446 1.00 86.81 85 TYR A C 1
ATOM 693 O O . TYR A 1 85 ? 18.649 -7.971 -18.727 1.00 86.81 85 TYR A O 1
ATOM 701 N N . PRO A 1 86 ? 19.906 -6.453 -19.807 1.00 89.56 86 PRO A N 1
ATOM 702 C CA . PRO A 1 86 ? 21.136 -6.892 -19.173 1.00 89.56 86 PRO A CA 1
ATOM 703 C C . PRO A 1 86 ? 21.134 -6.463 -17.699 1.00 89.56 86 PRO A C 1
ATOM 705 O O . PRO A 1 86 ? 20.569 -5.438 -17.327 1.00 89.56 86 PRO A O 1
ATOM 708 N N . VAL A 1 87 ? 21.815 -7.228 -16.842 1.00 91.62 87 VAL A N 1
ATOM 709 C CA . VAL A 1 87 ? 21.892 -6.945 -15.391 1.00 91.62 87 VAL A CA 1
ATOM 710 C C . VAL A 1 87 ? 22.502 -5.566 -15.097 1.00 91.62 87 VAL A C 1
ATOM 712 O O . VAL A 1 87 ? 22.235 -4.971 -14.060 1.00 91.62 87 VAL A O 1
ATOM 715 N N . THR A 1 88 ? 23.302 -5.028 -16.014 1.00 93.31 88 THR A N 1
ATOM 716 C CA . THR A 1 88 ? 23.876 -3.680 -15.915 1.00 93.31 88 THR A CA 1
ATOM 717 C C . THR A 1 88 ? 22.857 -2.558 -16.121 1.00 93.31 88 THR A C 1
ATOM 719 O O . THR A 1 88 ? 23.181 -1.408 -15.853 1.00 93.31 88 THR A O 1
ATOM 722 N N . GLU A 1 89 ? 21.646 -2.869 -16.587 1.00 90.75 89 GLU A N 1
ATOM 723 C CA . GLU A 1 89 ? 20.599 -1.906 -16.948 1.00 90.75 89 GLU A CA 1
ATOM 724 C C . GLU A 1 89 ? 19.312 -2.120 -16.130 1.00 90.75 89 GLU A C 1
ATOM 726 O O . GLU A 1 89 ? 18.201 -1.903 -16.614 1.00 90.75 89 GLU A O 1
ATOM 731 N N . LEU A 1 90 ? 19.438 -2.534 -14.863 1.00 91.44 90 LEU A N 1
ATOM 732 C CA . LEU A 1 90 ? 18.283 -2.700 -13.965 1.00 91.44 90 LEU A CA 1
ATOM 733 C C . LEU A 1 90 ? 17.452 -1.419 -13.801 1.00 91.44 90 LEU A C 1
ATOM 735 O O . LEU A 1 90 ? 16.244 -1.505 -13.593 1.00 91.44 90 LEU A O 1
ATOM 739 N N . ASP A 1 91 ? 18.069 -0.247 -13.945 1.00 92.25 91 ASP A N 1
ATOM 740 C CA . ASP A 1 91 ? 17.359 1.034 -13.911 1.00 92.25 91 ASP A CA 1
ATOM 741 C C . ASP A 1 91 ? 16.364 1.172 -15.076 1.00 92.25 91 ASP A C 1
ATOM 743 O O . ASP A 1 91 ? 15.257 1.677 -14.882 1.00 92.25 91 ASP A O 1
ATOM 747 N N . LEU A 1 92 ? 16.708 0.661 -16.267 1.00 89.12 92 LEU A N 1
ATOM 748 C CA . LEU A 1 92 ? 15.801 0.651 -17.421 1.00 89.12 92 LEU A CA 1
ATOM 749 C C . LEU A 1 92 ? 14.624 -0.297 -17.184 1.00 89.12 92 LEU A C 1
ATOM 751 O O . LEU A 1 92 ? 13.483 0.062 -17.466 1.00 89.12 92 LEU A O 1
ATOM 755 N N . LEU A 1 93 ? 14.883 -1.473 -16.601 1.00 90.50 93 LEU A N 1
ATOM 756 C CA . LEU A 1 93 ? 13.823 -2.402 -16.205 1.00 90.50 93 LEU A CA 1
ATOM 757 C C . LEU A 1 93 ? 12.876 -1.761 -15.178 1.00 90.50 93 LEU A C 1
ATOM 759 O O . LEU A 1 93 ? 11.660 -1.879 -15.303 1.00 90.50 93 LEU A O 1
ATOM 763 N N . ALA A 1 94 ? 13.413 -1.063 -14.174 1.00 90.62 94 ALA A N 1
ATOM 764 C CA . ALA A 1 94 ? 12.604 -0.380 -13.168 1.00 90.62 94 ALA A CA 1
ATOM 765 C C . ALA A 1 94 ? 11.722 0.721 -13.783 1.00 90.62 94 ALA A C 1
ATOM 767 O O . ALA A 1 94 ? 10.568 0.886 -13.375 1.00 90.62 94 ALA A O 1
ATOM 768 N N . GLN A 1 95 ?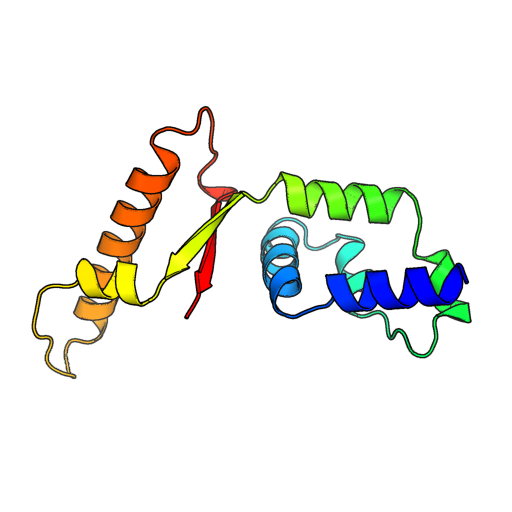 12.244 1.453 -14.771 1.00 90.75 95 GLN A N 1
ATOM 769 C CA . GLN A 1 95 ? 11.478 2.464 -15.491 1.00 90.75 95 GLN A CA 1
ATOM 770 C C . GLN A 1 95 ? 10.348 1.845 -16.324 1.00 90.75 95 GLN A C 1
ATOM 772 O O . GLN A 1 95 ? 9.215 2.313 -16.229 1.00 90.75 95 GLN A O 1
ATOM 777 N N . ASP A 1 96 ? 10.622 0.776 -17.074 1.00 89.88 96 ASP A N 1
ATOM 778 C CA . ASP A 1 96 ? 9.602 0.113 -17.897 1.00 89.88 96 ASP A CA 1
ATOM 779 C C . ASP A 1 96 ? 8.503 -0.494 -17.009 1.00 89.88 96 ASP A C 1
ATOM 781 O O . ASP A 1 96 ? 7.320 -0.258 -17.232 1.00 89.88 96 ASP A O 1
ATOM 785 N N . ILE A 1 97 ? 8.870 -1.152 -15.897 1.00 91.50 97 ILE A N 1
ATOM 786 C CA . ILE A 1 97 ? 7.900 -1.634 -14.894 1.00 91.50 97 ILE A CA 1
ATOM 787 C C . ILE A 1 97 ? 6.993 -0.497 -14.419 1.00 91.50 97 ILE A C 1
ATOM 789 O O . ILE A 1 97 ? 5.778 -0.675 -14.339 1.00 91.50 97 ILE A O 1
ATOM 793 N N . LYS A 1 98 ? 7.558 0.673 -14.106 1.00 91.38 98 LYS A N 1
ATOM 794 C CA . LYS A 1 98 ? 6.774 1.834 -13.673 1.00 91.38 98 LYS A CA 1
ATOM 795 C C . LYS A 1 98 ? 5.785 2.275 -14.753 1.00 91.38 98 LYS A C 1
ATOM 797 O O . LYS A 1 98 ? 4.624 2.516 -14.428 1.00 91.38 98 LYS A O 1
ATOM 802 N N . GLU A 1 99 ? 6.226 2.384 -16.003 1.00 91.44 99 GLU A N 1
ATOM 803 C CA . GLU A 1 99 ? 5.374 2.774 -17.133 1.00 91.44 99 GLU A CA 1
ATOM 804 C C . GLU A 1 99 ? 4.232 1.763 -17.341 1.00 91.44 99 GLU A C 1
ATOM 806 O O . GLU A 1 99 ? 3.065 2.157 -17.358 1.00 91.44 99 GLU A O 1
ATOM 811 N N . ARG A 1 100 ? 4.526 0.456 -17.353 1.00 89.56 100 ARG A N 1
ATOM 812 C CA . ARG A 1 100 ? 3.504 -0.600 -17.502 1.00 89.56 100 ARG A CA 1
ATOM 813 C C . ARG A 1 100 ? 2.514 -0.651 -16.350 1.00 89.56 100 ARG A C 1
ATOM 815 O O . ARG A 1 100 ? 1.311 -0.801 -16.563 1.00 89.56 100 ARG A O 1
ATOM 822 N N . VAL A 1 101 ? 2.985 -0.493 -15.115 1.00 90.31 101 VAL A N 1
ATOM 823 C CA . VAL A 1 101 ? 2.104 -0.446 -13.941 1.00 90.31 101 VAL A CA 1
ATOM 824 C C . VAL A 1 101 ? 1.154 0.751 -14.027 1.00 90.31 101 VAL A C 1
ATOM 826 O O . VAL A 1 101 ? -0.029 0.600 -13.718 1.00 90.31 101 VAL A O 1
ATOM 829 N N . MET A 1 102 ? 1.622 1.909 -14.502 1.00 88.94 102 MET A N 1
ATOM 830 C CA . MET A 1 102 ? 0.760 3.072 -14.735 1.00 88.94 102 MET A CA 1
ATOM 831 C C . MET A 1 102 ? -0.312 2.792 -15.795 1.00 88.94 102 MET A C 1
ATOM 833 O O . MET A 1 102 ? -1.483 3.077 -15.551 1.00 88.94 102 MET A O 1
ATOM 837 N N . GLU A 1 103 ? 0.036 2.154 -16.915 1.00 89.56 103 GLU A N 1
ATOM 838 C CA . GLU A 1 103 ? -0.935 1.758 -17.950 1.00 89.56 103 GLU A CA 1
ATOM 839 C C . GLU A 1 103 ? -2.005 0.791 -17.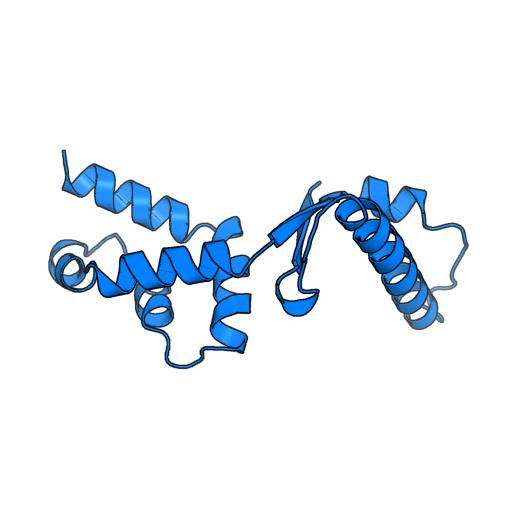402 1.00 89.56 103 GLU A C 1
ATOM 841 O O . GLU A 1 103 ? -3.198 0.915 -17.706 1.00 89.56 103 GLU A O 1
ATOM 846 N N . ILE A 1 104 ? -1.610 -0.168 -16.554 1.00 89.19 104 ILE A N 1
ATOM 847 C CA . ILE A 1 104 ? -2.545 -1.078 -15.872 1.00 89.19 104 ILE A CA 1
ATOM 848 C C . ILE A 1 104 ? -3.499 -0.292 -14.965 1.00 89.19 104 ILE A C 1
ATOM 850 O O . ILE A 1 104 ? -4.711 -0.524 -15.013 1.00 89.19 104 ILE A O 1
ATOM 854 N N . ILE A 1 105 ? -2.977 0.639 -14.160 1.00 87.88 105 ILE A N 1
ATOM 855 C CA . ILE A 1 105 ? -3.782 1.485 -13.267 1.00 87.88 105 ILE A CA 1
ATOM 856 C C . ILE A 1 105 ? -4.791 2.292 -14.078 1.00 87.88 105 ILE A C 1
ATOM 858 O O . ILE A 1 105 ? -5.986 2.214 -13.798 1.00 87.88 105 ILE A O 1
ATOM 862 N N . GLU A 1 106 ? -4.336 2.999 -15.114 1.00 87.56 106 GLU A N 1
ATOM 863 C CA . GLU A 1 106 ? -5.179 3.824 -15.979 1.00 87.56 106 GLU A CA 1
ATOM 864 C C . GLU A 1 106 ? -6.310 3.029 -16.632 1.00 87.56 106 GLU A C 1
ATOM 866 O O . GLU A 1 106 ? -7.427 3.532 -16.743 1.00 87.56 106 GLU A O 1
ATOM 871 N N . ARG A 1 107 ? -6.055 1.784 -17.059 1.00 87.75 107 ARG A N 1
ATOM 872 C CA . ARG A 1 107 ? -7.105 0.899 -17.592 1.00 87.75 107 ARG A CA 1
ATOM 873 C C . ARG A 1 107 ? -8.116 0.510 -16.517 1.00 87.75 107 ARG A C 1
ATOM 875 O O . ARG A 1 107 ? -9.312 0.558 -16.787 1.00 87.75 107 ARG A O 1
ATOM 882 N N . LYS A 1 108 ? -7.663 0.158 -15.309 1.00 85.06 108 LYS A N 1
ATOM 883 C CA . LYS A 1 108 ? -8.547 -0.281 -14.213 1.00 85.06 108 LYS A CA 1
ATOM 884 C C . LYS A 1 108 ? -9.428 0.843 -13.665 1.00 85.06 108 LYS A C 1
ATOM 886 O O . LYS A 1 108 ? -10.539 0.565 -13.228 1.00 85.06 108 LYS A O 1
ATOM 891 N N . ILE A 1 109 ? -8.968 2.093 -13.710 1.00 85.62 109 ILE A N 1
ATOM 892 C CA . ILE A 1 109 ? -9.740 3.250 -13.222 1.00 85.62 109 ILE A CA 1
ATOM 893 C C . ILE A 1 109 ? -10.541 3.965 -14.312 1.00 85.62 109 ILE A C 1
ATOM 895 O O . ILE A 1 109 ? -11.311 4.866 -13.997 1.00 85.62 109 ILE A O 1
ATOM 899 N N . ARG A 1 110 ? -10.383 3.584 -15.588 1.00 79.94 110 ARG A N 1
ATOM 900 C CA . ARG A 1 110 ? -10.981 4.289 -16.736 1.00 79.94 110 ARG A CA 1
ATOM 901 C C . ARG A 1 110 ? -12.512 4.356 -16.686 1.00 79.94 110 ARG A C 1
ATOM 903 O O . ARG A 1 110 ? -13.096 5.292 -17.218 1.00 79.94 110 ARG A O 1
ATOM 910 N N . GLU A 1 111 ? -13.142 3.377 -16.043 1.00 71.50 111 GLU A N 1
ATOM 911 C CA . GLU A 1 111 ? -14.599 3.283 -15.872 1.00 71.50 111 GLU A CA 1
ATOM 912 C C . GLU A 1 111 ? -15.081 3.792 -14.502 1.00 71.50 111 GLU A C 1
ATOM 914 O O . GLU A 1 111 ? -16.271 3.744 -14.198 1.00 71.50 111 GLU A O 1
ATOM 919 N N . MET A 1 112 ? -14.171 4.283 -13.656 1.00 75.12 112 MET A N 1
ATOM 920 C CA . MET A 1 112 ? -14.487 4.746 -12.308 1.00 75.12 112 MET A CA 1
ATOM 921 C C . MET A 1 112 ? -14.618 6.273 -12.309 1.00 75.12 112 MET A C 1
ATOM 923 O O . MET A 1 112 ? -13.659 7.002 -12.562 1.00 75.12 112 MET A O 1
ATOM 927 N N . GLU A 1 113 ? -15.815 6.788 -12.024 1.00 58.34 113 GLU A N 1
ATOM 928 C CA . GLU A 1 113 ? -16.019 8.235 -11.936 1.00 58.34 113 GLU A CA 1
ATOM 929 C C . GLU A 1 113 ? -15.312 8.823 -10.701 1.00 58.34 113 GLU A C 1
ATOM 931 O O . GLU A 1 113 ? -15.518 8.370 -9.577 1.00 58.34 113 GLU A O 1
ATOM 936 N N . LYS A 1 114 ? -14.528 9.893 -10.915 1.00 63.62 114 LYS A N 1
ATOM 937 C CA . LYS A 1 114 ? -13.904 10.744 -9.878 1.00 63.62 114 LYS A CA 1
ATOM 938 C C . LYS A 1 114 ? -12.926 10.029 -8.931 1.00 63.62 114 LYS A C 1
ATOM 940 O O . LYS A 1 114 ? -13.014 10.191 -7.717 1.00 63.62 114 LYS A O 1
ATOM 945 N N . ILE A 1 115 ? -11.941 9.317 -9.479 1.00 67.06 115 ILE A N 1
ATOM 946 C CA . ILE A 1 115 ? -10.802 8.834 -8.684 1.00 67.06 115 ILE A CA 1
ATOM 947 C C . ILE A 1 115 ? -9.709 9.898 -8.606 1.00 67.06 115 ILE A C 1
ATOM 949 O O . ILE A 1 115 ? -9.185 10.362 -9.619 1.00 67.06 115 ILE A O 1
ATOM 953 N N . ASN A 1 116 ? -9.339 10.259 -7.383 1.00 68.88 116 ASN A N 1
ATOM 954 C CA . ASN A 1 116 ? -8.114 10.989 -7.101 1.00 68.88 116 ASN A CA 1
ATOM 955 C C . ASN A 1 116 ? -6.943 9.994 -7.090 1.00 68.88 116 ASN A C 1
ATOM 957 O O . ASN A 1 116 ? -6.941 9.038 -6.317 1.00 68.88 116 ASN A O 1
ATOM 961 N N . TYR A 1 117 ? -5.944 10.211 -7.948 1.00 71.12 117 TYR A N 1
ATOM 962 C CA . TYR A 1 117 ? -4.792 9.311 -8.083 1.00 71.12 117 TYR A CA 1
ATOM 963 C 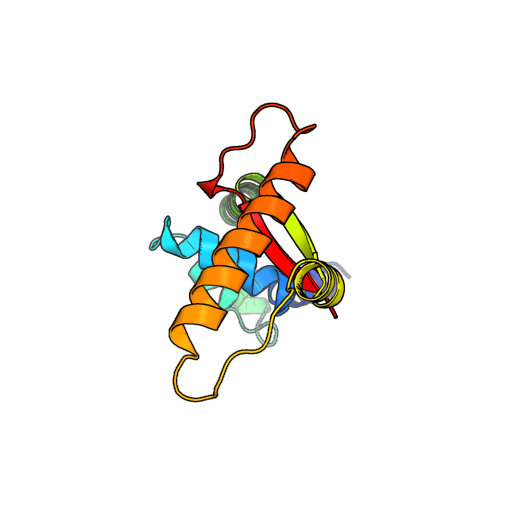C . TYR A 1 117 ? -4.012 9.135 -6.775 1.00 71.12 117 TYR A C 1
ATOM 965 O O . TYR A 1 117 ? -3.449 8.068 -6.549 1.00 71.12 117 TYR A O 1
ATOM 973 N N . ASN A 1 118 ? -4.015 10.146 -5.899 1.00 66.69 118 ASN A N 1
ATOM 974 C CA . ASN A 1 118 ? -3.340 10.080 -4.599 1.00 66.69 118 ASN A CA 1
ATOM 975 C C . ASN A 1 118 ? -3.997 9.089 -3.629 1.00 66.69 118 ASN A C 1
ATOM 977 O O . ASN A 1 118 ? -3.361 8.657 -2.673 1.00 66.69 118 ASN A O 1
ATOM 981 N N . ASP A 1 119 ? -5.245 8.712 -3.900 1.00 67.38 119 ASP A N 1
ATOM 982 C CA . ASP A 1 119 ? -6.004 7.780 -3.076 1.00 67.38 119 ASP A CA 1
ATOM 983 C C . ASP A 1 119 ? -5.842 6.336 -3.597 1.00 67.38 119 ASP A C 1
ATOM 985 O O . ASP A 1 119 ? -6.284 5.384 -2.956 1.00 67.38 119 ASP A O 1
ATOM 989 N N . ILE A 1 120 ? -5.187 6.125 -4.749 1.00 73.75 120 ILE A N 1
ATOM 990 C CA . ILE A 1 120 ? -4.954 4.789 -5.310 1.00 73.75 120 ILE A CA 1
ATOM 991 C C . ILE A 1 120 ? -3.843 4.085 -4.532 1.00 73.75 120 ILE A C 1
ATOM 993 O O . ILE A 1 120 ? -2.699 4.534 -4.492 1.00 73.75 120 ILE A O 1
ATOM 997 N N . ILE A 1 121 ? -4.159 2.910 -3.986 1.00 72.62 121 ILE A N 1
ATOM 998 C CA . ILE A 1 121 ? -3.162 2.024 -3.380 1.00 72.62 121 ILE A CA 1
ATOM 999 C C . ILE A 1 121 ? -3.071 0.740 -4.191 1.00 72.62 121 ILE A C 1
ATOM 1001 O O . ILE A 1 121 ? -4.056 0.022 -4.355 1.00 72.62 121 ILE A O 1
ATOM 1005 N N . ILE A 1 122 ? -1.867 0.419 -4.659 1.00 75.19 122 ILE A N 1
ATOM 1006 C CA . ILE A 1 122 ? -1.600 -0.841 -5.350 1.00 75.19 122 ILE A CA 1
ATOM 1007 C C . ILE A 1 122 ? -1.446 -1.946 -4.310 1.00 75.19 122 ILE A C 1
ATOM 1009 O O . ILE A 1 122 ? -0.557 -1.909 -3.460 1.00 75.19 122 ILE A O 1
ATOM 1013 N N . ASN A 1 123 ? -2.306 -2.954 -4.395 1.00 73.81 123 ASN A N 1
ATOM 1014 C CA . ASN A 1 123 ? -2.184 -4.182 -3.630 1.00 73.81 123 ASN A CA 1
ATOM 1015 C C . ASN A 1 123 ? -1.692 -5.295 -4.558 1.00 73.81 123 ASN A C 1
ATOM 1017 O O . ASN A 1 123 ? -2.476 -5.827 -5.350 1.00 73.81 123 ASN A O 1
ATOM 1021 N N . LEU A 1 124 ? -0.403 -5.625 -4.447 1.00 72.31 124 LEU A N 1
ATOM 1022 C CA . LEU A 1 124 ? 0.203 -6.717 -5.202 1.00 72.31 124 LEU A CA 1
ATOM 1023 C C . LEU A 1 124 ? -0.310 -8.060 -4.681 1.00 72.31 124 LEU A C 1
ATOM 1025 O O . LEU A 1 124 ? -0.273 -8.327 -3.477 1.00 72.31 124 LEU A O 1
ATOM 1029 N N . VAL A 1 125 ? -0.814 -8.888 -5.590 1.00 74.88 125 VAL A N 1
ATOM 1030 C CA . VAL A 1 125 ? -1.286 -10.245 -5.296 1.00 74.88 125 VAL A CA 1
ATOM 1031 C C . VAL A 1 125 ? -0.490 -11.259 -6.114 1.00 74.88 125 VAL A C 1
ATOM 1033 O O . VAL A 1 125 ? -0.144 -10.986 -7.262 1.00 74.88 125 VAL A O 1
ATOM 1036 N N . ASN A 1 126 ? -0.204 -12.405 -5.499 1.00 64.88 126 ASN A N 1
ATOM 1037 C CA . ASN A 1 126 ? 0.442 -13.561 -6.124 1.00 64.88 126 ASN A CA 1
ATOM 1038 C C . ASN A 1 126 ? -0.575 -14.689 -6.306 1.00 64.88 126 ASN A C 1
ATOM 1040 O O . ASN A 1 126 ? -1.558 -14.708 -5.521 1.00 64.88 126 ASN A O 1
#

Radius of gyration: 18.96 Å; chains: 1; bounding box: 42×26×53 Å

pLDDT: mean 78.74, std 8.68, range [58.19, 93.31]

Foldseek 3Di:
DVLVVVLVVLVVCLPPQNVVLVVLVCVVVVPDLVVVSNVDDSVPCVVVVVSPDPSNVVVSVVSVVLADEDEDEPVQLVVQDDDDDDPVVVVVVVVSSVVSVVVVVCVVCVPPPDDDPSRYDYDYDD